Protein AF-A0A848LEM8-F1 (afdb_monomer_lite)

Structure (mmCIF, N/CA/C/O backbone):
data_AF-A0A848LEM8-F1
#
_entry.id   AF-A0A848LEM8-F1
#
loop_
_atom_site.group_PDB
_atom_site.id
_atom_site.type_symbol
_atom_site.label_atom_id
_atom_site.label_alt_id
_atom_site.label_comp_id
_atom_site.label_asym_id
_atom_site.label_entity_id
_atom_site.label_seq_id
_atom_site.pdbx_PDB_ins_code
_atom_site.Cartn_x
_atom_site.Cartn_y
_atom_site.Cartn_z
_atom_site.occupancy
_atom_site.B_iso_or_equiv
_atom_site.auth_seq_id
_atom_site.auth_comp_id
_atom_site.auth_asym_id
_atom_site.auth_atom_id
_atom_site.pdbx_PDB_model_num
ATOM 1 N N . MET A 1 1 ? -17.902 -2.453 6.652 1.00 63.97 1 MET A N 1
ATOM 2 C CA . MET A 1 1 ? -16.429 -2.345 6.770 1.00 63.97 1 MET A CA 1
ATOM 3 C C . MET A 1 1 ? -15.731 -3.692 6.524 1.00 63.97 1 MET A C 1
ATOM 5 O O . MET A 1 1 ? -14.756 -3.674 5.792 1.00 63.97 1 MET A O 1
ATOM 9 N N . LEU A 1 2 ? -16.265 -4.845 6.966 1.00 69.38 2 LEU A N 1
ATOM 10 C CA . LEU A 1 2 ? -15.783 -6.190 6.557 1.00 69.38 2 LEU A CA 1
ATOM 11 C C . LEU A 1 2 ? -15.602 -6.366 5.032 1.00 69.38 2 LEU A C 1
ATOM 13 O O . LEU A 1 2 ? -14.483 -6.575 4.586 1.00 69.38 2 LEU A O 1
ATOM 17 N N . GLY A 1 3 ? -16.643 -6.125 4.224 1.00 78.88 3 GLY A N 1
ATOM 18 C CA . GLY A 1 3 ? -16.525 -6.240 2.758 1.00 78.88 3 GLY A CA 1
ATOM 19 C C . GLY A 1 3 ? -15.534 -5.262 2.103 1.00 78.88 3 GLY A C 1
ATOM 20 O O . GLY A 1 3 ? -15.066 -5.515 1.001 1.00 78.88 3 GL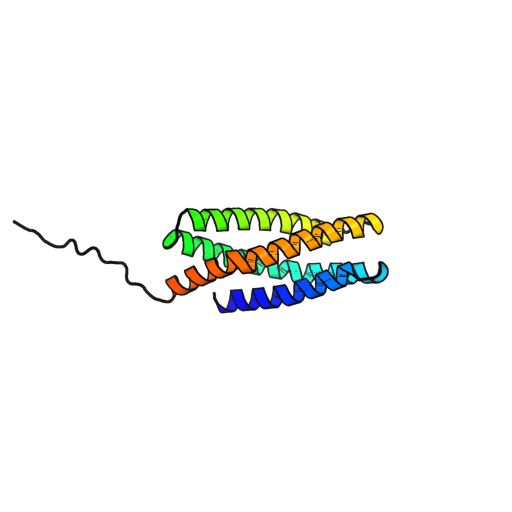Y A O 1
ATOM 21 N N . ARG A 1 4 ? -15.161 -4.164 2.784 1.00 83.50 4 ARG A N 1
ATOM 22 C CA . ARG A 1 4 ? -14.104 -3.253 2.303 1.00 83.50 4 ARG A CA 1
ATOM 23 C C . ARG A 1 4 ? -12.710 -3.835 2.543 1.00 83.50 4 ARG A C 1
ATOM 25 O O . ARG A 1 4 ? -11.838 -3.659 1.708 1.00 83.50 4 ARG A O 1
ATOM 32 N N . VAL A 1 5 ? -12.505 -4.521 3.670 1.00 88.75 5 VAL A N 1
ATOM 33 C CA . VAL A 1 5 ? -11.237 -5.204 3.973 1.00 88.75 5 VAL A CA 1
ATOM 34 C C . VAL A 1 5 ? -11.004 -6.354 2.996 1.00 88.75 5 VAL A C 1
ATOM 36 O O . VAL A 1 5 ? -9.892 -6.506 2.503 1.00 88.75 5 VAL A O 1
ATOM 39 N N . ASP A 1 6 ? -12.042 -7.128 2.677 1.00 88.88 6 ASP A N 1
ATOM 40 C CA . ASP A 1 6 ? -11.919 -8.240 1.728 1.00 88.88 6 ASP A CA 1
ATOM 41 C C . ASP A 1 6 ? -11.610 -7.741 0.308 1.00 88.88 6 ASP A C 1
ATOM 43 O O . ASP A 1 6 ? -10.675 -8.237 -0.319 1.00 88.88 6 ASP A O 1
ATOM 47 N N . ALA A 1 7 ? -12.276 -6.672 -0.147 1.00 90.50 7 ALA A N 1
ATOM 48 C CA . ALA A 1 7 ? -11.951 -6.024 -1.420 1.00 90.50 7 ALA A CA 1
ATOM 49 C C . ALA A 1 7 ? -10.492 -5.526 -1.476 1.00 90.50 7 ALA A C 1
ATOM 51 O O . ALA A 1 7 ? -9.799 -5.748 -2.468 1.00 90.50 7 ALA A O 1
ATOM 52 N N . LEU A 1 8 ? -9.985 -4.915 -0.397 1.00 92.88 8 LEU A N 1
ATOM 53 C CA . LEU A 1 8 ? -8.587 -4.471 -0.327 1.00 92.88 8 LEU A CA 1
ATOM 54 C C . LEU A 1 8 ? -7.597 -5.646 -0.368 1.00 92.88 8 LEU A C 1
ATOM 56 O O . LEU A 1 8 ? -6.554 -5.533 -1.008 1.00 92.88 8 LEU A O 1
ATOM 60 N N . LYS A 1 9 ? -7.912 -6.784 0.263 1.00 92.75 9 LYS A N 1
ATOM 61 C CA . LYS A 1 9 ? -7.079 -7.999 0.183 1.00 92.75 9 LYS A CA 1
ATOM 62 C C . LYS A 1 9 ? -7.024 -8.568 -1.233 1.00 92.75 9 LYS A C 1
ATOM 64 O O . LYS A 1 9 ? -5.957 -8.973 -1.691 1.00 92.75 9 LYS A O 1
ATOM 69 N N . GLU A 1 10 ? -8.145 -8.581 -1.948 1.00 93.56 10 GLU A N 1
ATOM 70 C CA . GLU A 1 10 ? -8.156 -8.977 -3.360 1.00 93.56 10 GLU A CA 1
ATOM 71 C C . GLU A 1 10 ? -7.303 -8.030 -4.213 1.00 93.56 10 GLU A C 1
ATOM 73 O O . GLU A 1 10 ? -6.524 -8.472 -5.063 1.00 93.56 10 GLU A O 1
ATOM 78 N N . GLU A 1 11 ? -7.395 -6.722 -3.954 1.00 93.94 11 GLU A N 1
ATOM 79 C CA . GLU A 1 11 ? -6.540 -5.719 -4.590 1.00 93.94 11 GLU A CA 1
ATOM 80 C C . GLU A 1 11 ? -5.059 -5.942 -4.275 1.00 93.94 11 GLU A C 1
ATOM 82 O O . GLU A 1 11 ? -4.233 -5.817 -5.177 1.00 93.94 11 GLU A O 1
ATOM 87 N N . HIS A 1 12 ? -4.699 -6.357 -3.057 1.00 95.69 12 HIS A N 1
ATOM 88 C CA . HIS A 1 12 ? -3.315 -6.715 -2.738 1.00 95.69 12 HIS A CA 1
ATOM 89 C C . HIS A 1 12 ? -2.807 -7.877 -3.586 1.00 95.69 12 HIS A C 1
ATOM 91 O O . HIS A 1 12 ? -1.657 -7.852 -4.020 1.00 95.69 12 HIS A O 1
ATOM 97 N N . GLY A 1 13 ? -3.642 -8.887 -3.846 1.00 93.38 13 GLY A N 1
ATOM 98 C CA . GLY A 1 13 ? -3.299 -9.983 -4.754 1.00 93.38 13 GLY A CA 1
ATOM 99 C C . GLY A 1 13 ? -2.962 -9.472 -6.158 1.00 93.38 13 GLY A C 1
ATOM 100 O O . GLY A 1 13 ? -1.911 -9.810 -6.707 1.00 93.38 13 GLY A O 1
ATOM 101 N N . ARG A 1 14 ? -3.806 -8.583 -6.699 1.00 94.31 14 ARG A N 1
ATOM 102 C CA . ARG A 1 14 ? -3.586 -7.941 -8.008 1.00 94.31 14 ARG A CA 1
ATOM 103 C C . ARG A 1 14 ? -2.312 -7.093 -8.029 1.00 94.31 14 ARG A C 1
ATOM 105 O O . ARG A 1 14 ? -1.502 -7.230 -8.944 1.00 94.31 14 ARG A O 1
ATOM 112 N N . LEU A 1 15 ? -2.089 -6.283 -6.994 1.00 95.50 15 LEU A N 1
ATOM 113 C CA . LEU A 1 15 ? -0.893 -5.449 -6.866 1.00 95.50 15 LEU A CA 1
ATOM 114 C C . LEU A 1 15 ? 0.380 -6.290 -6.749 1.00 95.50 15 LEU A C 1
ATOM 116 O O . LEU A 1 15 ? 1.366 -5.984 -7.410 1.00 95.50 15 LEU A O 1
ATOM 120 N N . ARG A 1 16 ? 0.378 -7.376 -5.967 1.00 95.25 16 ARG A N 1
ATOM 121 C CA . ARG A 1 16 ? 1.535 -8.281 -5.859 1.00 95.25 16 ARG A CA 1
ATOM 122 C C . ARG A 1 16 ? 1.876 -8.930 -7.200 1.00 95.25 16 ARG A C 1
ATOM 124 O O . ARG A 1 16 ? 3.058 -9.019 -7.529 1.00 95.25 16 ARG A O 1
ATOM 131 N N . ALA A 1 17 ? 0.867 -9.345 -7.968 1.00 94.81 17 ALA A N 1
ATOM 132 C CA . ALA A 1 17 ? 1.072 -9.887 -9.308 1.00 94.81 17 ALA A CA 1
ATOM 133 C C . ALA A 1 17 ? 1.704 -8.842 -10.242 1.00 94.81 17 ALA A C 1
ATOM 135 O O . ALA A 1 17 ? 2.692 -9.139 -10.911 1.00 94.81 17 ALA A O 1
ATOM 136 N N . LEU A 1 18 ? 1.195 -7.607 -10.229 1.00 94.56 18 LEU A N 1
ATOM 137 C CA . LEU A 1 18 ? 1.726 -6.513 -11.041 1.00 94.56 18 LEU A CA 1
ATOM 138 C C . LEU A 1 18 ? 3.152 -6.113 -10.632 1.00 94.56 18 LEU A C 1
ATOM 140 O O . LEU A 1 18 ? 4.004 -5.914 -11.490 1.00 94.56 18 LEU A O 1
ATOM 144 N N . LEU A 1 19 ? 3.451 -6.075 -9.330 1.00 94.69 19 LEU A N 1
ATOM 145 C CA . LEU A 1 19 ? 4.810 -5.844 -8.828 1.00 94.69 19 LEU A CA 1
ATOM 146 C C . LEU A 1 19 ? 5.777 -6.940 -9.295 1.00 94.69 19 LEU A C 1
ATOM 148 O O . LEU A 1 19 ? 6.890 -6.626 -9.708 1.00 94.69 19 LEU A O 1
ATOM 152 N N . GLY A 1 20 ? 5.345 -8.205 -9.280 1.00 93.56 20 GLY A N 1
ATOM 153 C CA . GLY A 1 20 ? 6.128 -9.316 -9.827 1.00 93.56 20 GLY A CA 1
ATOM 154 C C . GLY A 1 20 ? 6.401 -9.162 -11.326 1.00 93.56 20 GLY A C 1
ATOM 155 O O . GLY A 1 20 ? 7.530 -9.370 -11.765 1.00 93.56 20 GLY A O 1
ATOM 156 N N . GLN A 1 21 ? 5.404 -8.720 -12.101 1.00 94.38 21 GLN A N 1
ATOM 157 C CA . GLN A 1 21 ? 5.582 -8.422 -13.526 1.00 94.38 21 GLN A CA 1
ATOM 158 C C . GLN A 1 21 ? 6.616 -7.311 -13.732 1.00 94.38 21 GLN A C 1
ATOM 160 O O . GLN A 1 21 ? 7.562 -7.518 -14.489 1.00 94.38 21 GLN A O 1
ATOM 165 N N . CYS A 1 22 ? 6.513 -6.194 -13.000 1.00 92.94 22 CYS A N 1
ATOM 166 C CA . CYS A 1 22 ? 7.481 -5.093 -13.058 1.00 92.94 22 CYS A CA 1
ATOM 167 C C . CYS A 1 22 ? 8.924 -5.550 -12.778 1.00 92.94 22 CYS A C 1
ATOM 169 O O . CYS A 1 22 ? 9.851 -5.079 -13.432 1.00 92.94 22 CYS A O 1
ATOM 171 N N . GLU A 1 23 ? 9.139 -6.459 -11.822 1.00 92.50 23 GLU A N 1
ATOM 172 C CA . GLU A 1 23 ? 10.481 -6.975 -11.503 1.00 92.50 23 GLU A CA 1
ATOM 173 C C . GLU A 1 23 ? 11.069 -7.844 -12.622 1.00 92.50 23 GLU A C 1
ATOM 175 O O . GLU A 1 23 ? 12.271 -7.779 -12.886 1.00 92.50 23 GLU A O 1
ATOM 180 N N . SER A 1 24 ? 10.230 -8.656 -13.270 1.00 91.19 24 SER A N 1
ATOM 181 C CA . SER A 1 24 ? 10.650 -9.580 -14.332 1.00 91.19 24 SER A CA 1
ATOM 182 C C . SER A 1 24 ? 10.709 -8.953 -15.728 1.00 91.19 24 SER A C 1
ATOM 184 O O . SER A 1 24 ? 11.348 -9.511 -16.620 1.00 91.19 24 SER A O 1
ATOM 186 N N . ALA A 1 25 ? 10.057 -7.805 -15.930 1.00 90.06 25 ALA A N 1
ATOM 187 C CA . ALA A 1 25 ? 9.860 -7.227 -17.250 1.00 90.06 25 ALA A CA 1
ATOM 188 C C . ALA A 1 25 ? 11.166 -6.718 -17.892 1.00 90.06 25 ALA A C 1
ATOM 190 O O . ALA A 1 25 ? 12.014 -6.102 -17.224 1.00 90.06 25 ALA A O 1
ATOM 191 N N . PRO A 1 26 ? 11.340 -6.902 -19.214 1.00 87.00 26 PRO A N 1
ATOM 192 C CA . PRO A 1 26 ? 12.396 -6.230 -19.960 1.00 87.00 26 PRO A CA 1
ATOM 193 C C . PRO A 1 26 ? 12.187 -4.706 -19.946 1.00 87.00 26 PRO A C 1
ATOM 195 O O . PRO A 1 26 ? 11.082 -4.208 -19.740 1.00 87.00 26 PRO A O 1
ATOM 198 N N . ALA A 1 27 ? 13.258 -3.938 -20.169 1.00 82.12 27 ALA A N 1
ATOM 199 C CA . ALA A 1 27 ? 13.239 -2.477 -20.018 1.00 82.12 27 ALA A CA 1
ATOM 200 C C . ALA A 1 27 ? 12.149 -1.774 -20.856 1.00 82.12 27 ALA A C 1
ATOM 202 O O . ALA A 1 27 ? 11.547 -0.811 -20.387 1.00 82.12 27 ALA A O 1
ATOM 203 N N . LEU A 1 28 ? 11.867 -2.282 -22.061 1.00 82.00 28 LEU A N 1
ATOM 204 C CA . LEU A 1 28 ? 10.851 -1.733 -22.967 1.00 82.00 28 LEU A CA 1
ATOM 205 C C . LEU A 1 28 ? 9.413 -1.933 -22.457 1.00 82.00 28 LEU A C 1
ATOM 207 O O . LEU A 1 28 ? 8.544 -1.115 -22.738 1.00 82.00 28 LEU A O 1
ATOM 211 N N . GLU A 1 29 ? 9.168 -2.987 -21.679 1.00 87.44 29 GLU A N 1
ATOM 212 C CA . GLU A 1 29 ? 7.848 -3.315 -21.121 1.00 87.44 29 GLU A CA 1
ATOM 213 C C . GLU A 1 29 ? 7.642 -2.717 -19.724 1.00 87.44 29 GLU A C 1
ATOM 215 O O . GLU A 1 29 ? 6.523 -2.661 -19.218 1.00 87.44 29 GLU A O 1
ATOM 220 N N . LEU A 1 30 ? 8.707 -2.220 -19.092 1.00 88.94 30 LEU A N 1
ATOM 221 C CA . LEU A 1 30 ? 8.633 -1.702 -17.732 1.00 88.94 30 LEU A CA 1
ATOM 222 C C . LEU A 1 30 ? 7.809 -0.410 -17.643 1.00 88.94 30 LEU A C 1
ATOM 224 O O . LEU A 1 30 ? 7.013 -0.251 -16.724 1.00 88.94 30 LEU A O 1
ATOM 228 N N . SER A 1 31 ? 7.960 0.508 -18.599 1.00 88.06 31 SER A N 1
ATOM 229 C CA . SER A 1 31 ? 7.232 1.786 -18.590 1.00 88.06 31 SER A CA 1
ATOM 230 C C . SER A 1 31 ? 5.698 1.627 -18.563 1.00 88.06 31 SER A C 1
ATOM 232 O O . SER A 1 31 ? 5.074 2.196 -17.660 1.00 88.06 31 SER A O 1
ATOM 234 N N . PRO A 1 32 ? 5.061 0.832 -19.451 1.00 91.00 32 PRO A N 1
ATOM 235 C CA . PRO A 1 32 ? 3.613 0.624 -19.386 1.00 91.00 32 PRO A CA 1
ATOM 236 C C . PRO A 1 32 ? 3.167 -0.097 -18.103 1.00 91.00 32 PRO A C 1
ATOM 238 O O . PRO A 1 32 ? 2.109 0.233 -17.566 1.00 91.00 32 PRO A O 1
ATOM 241 N N . LEU A 1 33 ? 3.976 -1.011 -17.557 1.00 93.56 33 LEU A N 1
ATOM 242 C CA . LEU A 1 33 ? 3.676 -1.676 -16.283 1.00 93.56 33 LEU A CA 1
ATOM 243 C C . LEU A 1 33 ? 3.726 -0.710 -15.090 1.00 93.56 33 LEU A C 1
ATOM 245 O O . LEU A 1 33 ? 2.867 -0.771 -14.211 1.00 93.56 33 LEU A O 1
ATOM 249 N N . LEU A 1 34 ? 4.682 0.225 -15.067 1.00 92.94 34 LEU A N 1
ATOM 250 C CA . LEU A 1 34 ? 4.747 1.275 -14.044 1.00 92.94 34 LEU A CA 1
ATOM 251 C C . LEU A 1 34 ? 3.549 2.225 -14.129 1.00 92.94 34 LEU A C 1
ATOM 253 O O . 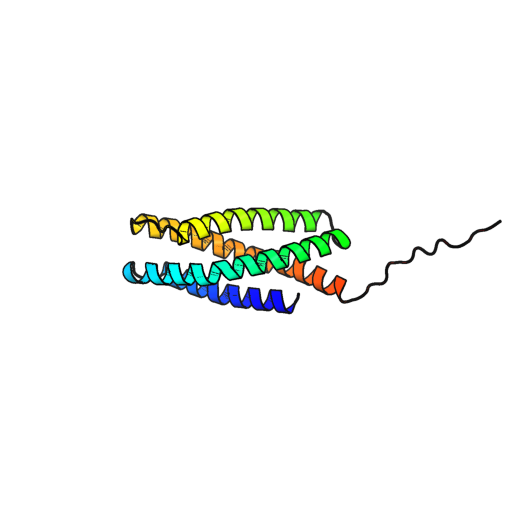LEU A 1 34 ? 2.996 2.605 -13.096 1.00 92.94 34 LEU A O 1
ATOM 257 N N . ALA A 1 35 ? 3.105 2.563 -15.343 1.00 92.25 35 ALA A N 1
ATOM 258 C CA . ALA A 1 35 ? 1.885 3.339 -15.538 1.00 92.25 35 ALA A CA 1
ATOM 259 C C . ALA A 1 35 ? 0.658 2.579 -15.009 1.00 92.25 35 ALA A C 1
ATOM 261 O O . ALA A 1 35 ? -0.120 3.133 -14.235 1.00 92.25 35 ALA A O 1
ATOM 262 N N . GLN A 1 36 ? 0.522 1.291 -15.336 1.00 94.44 36 GLN A N 1
ATOM 263 C CA . GLN A 1 36 ? -0.558 0.450 -14.815 1.00 94.44 36 GLN A CA 1
ATOM 264 C C . GLN A 1 36 ? -0.523 0.351 -13.283 1.00 94.44 36 GLN A C 1
ATOM 266 O O . GLN A 1 36 ? -1.567 0.431 -12.632 1.00 94.44 36 GLN A O 1
ATOM 271 N N . LEU A 1 37 ? 0.671 0.220 -12.695 1.00 94.62 37 LEU A N 1
ATOM 272 C CA . LEU A 1 37 ? 0.849 0.179 -11.246 1.00 94.62 37 LEU A CA 1
ATOM 273 C C . LEU A 1 37 ? 0.388 1.484 -10.605 1.00 94.62 37 LEU A C 1
ATOM 275 O O . LEU A 1 37 ? -0.306 1.449 -9.594 1.00 94.62 37 LEU A O 1
ATOM 279 N N . ARG A 1 38 ? 0.709 2.627 -11.213 1.00 94.38 38 ARG A N 1
ATOM 280 C CA . ARG A 1 38 ? 0.249 3.941 -10.755 1.00 94.38 38 ARG A CA 1
ATOM 281 C C . ARG A 1 38 ? -1.274 4.058 -10.772 1.00 94.38 38 ARG A C 1
ATOM 283 O O . ARG A 1 38 ? -1.853 4.491 -9.774 1.00 94.38 38 ARG A O 1
ATOM 290 N N . GLU A 1 39 ? -1.910 3.661 -11.874 1.00 94.06 39 GLU A N 1
ATOM 291 C CA . GLU A 1 39 ? -3.369 3.735 -12.030 1.00 94.06 39 GLU A CA 1
ATOM 292 C C . GLU A 1 39 ? -4.111 2.826 -11.041 1.00 94.06 39 GLU A C 1
ATOM 294 O O . GLU A 1 39 ? -5.192 3.181 -10.580 1.00 94.06 39 GLU A O 1
ATOM 299 N N . GLN A 1 40 ? -3.530 1.686 -10.652 1.00 93.62 40 GLN A N 1
ATOM 300 C CA . GLN A 1 40 ? -4.120 0.814 -9.628 1.00 93.62 40 GLN A CA 1
ATOM 301 C C . GLN A 1 40 ? -3.810 1.276 -8.200 1.00 93.62 40 GLN A C 1
ATOM 303 O O . GLN A 1 40 ? -4.671 1.219 -7.322 1.00 93.62 40 GLN A O 1
ATOM 308 N N . LEU A 1 41 ? -2.587 1.743 -7.943 1.00 93.06 41 LEU A N 1
ATOM 309 C CA . LEU A 1 41 ? -2.136 2.073 -6.595 1.00 93.06 41 LEU A CA 1
ATOM 310 C C . LEU A 1 41 ? -2.795 3.350 -6.061 1.00 93.06 41 LEU A C 1
ATOM 312 O O . LEU A 1 41 ? -3.138 3.415 -4.883 1.00 93.06 41 LEU A O 1
ATOM 316 N N . ARG A 1 42 ? -3.014 4.359 -6.910 1.00 92.69 42 ARG A N 1
ATOM 317 C CA . ARG A 1 42 ? -3.625 5.633 -6.503 1.00 92.69 42 ARG A CA 1
ATOM 318 C C . ARG A 1 42 ? -5.031 5.473 -5.890 1.00 92.69 42 ARG A C 1
ATOM 320 O O . ARG A 1 42 ? -5.205 5.908 -4.748 1.00 92.69 42 ARG A O 1
ATOM 327 N N . PRO A 1 43 ? -6.023 4.856 -6.562 1.00 92.12 43 PRO A N 1
ATOM 328 C CA . PRO A 1 43 ? -7.347 4.648 -5.971 1.00 92.12 43 PRO A CA 1
ATOM 329 C C . PRO A 1 43 ? -7.298 3.703 -4.764 1.00 92.12 43 PRO A C 1
ATOM 331 O O . PRO A 1 43 ? -8.009 3.920 -3.783 1.00 92.12 43 PRO A O 1
ATOM 334 N N . HIS A 1 44 ? -6.407 2.710 -4.779 1.00 93.62 44 HIS A N 1
ATOM 335 C CA . HIS A 1 44 ? -6.209 1.794 -3.658 1.00 93.62 44 HIS A CA 1
ATOM 336 C C . HIS A 1 44 ? -5.744 2.516 -2.379 1.00 93.62 44 HIS A C 1
ATOM 338 O O . HIS A 1 44 ? -6.292 2.306 -1.294 1.00 93.62 44 HIS A O 1
ATOM 344 N N . LEU A 1 45 ? -4.773 3.429 -2.494 1.00 92.44 45 LEU A N 1
ATOM 345 C CA . LEU A 1 45 ? -4.300 4.254 -1.377 1.00 92.44 45 LEU A CA 1
ATOM 346 C C . LEU A 1 45 ? -5.407 5.165 -0.821 1.00 92.44 45 LEU A C 1
ATOM 348 O O . LEU A 1 45 ? -5.532 5.312 0.396 1.00 92.44 45 LEU A O 1
ATOM 352 N N . GLN A 1 46 ? -6.245 5.733 -1.691 1.00 89.62 46 GLN A N 1
ATOM 353 C CA . GLN A 1 46 ? -7.391 6.549 -1.276 1.00 89.62 46 GLN A CA 1
ATOM 354 C C . GLN A 1 46 ? -8.437 5.717 -0.517 1.00 89.62 46 GLN A C 1
ATOM 356 O O . GLN A 1 46 ? -8.914 6.130 0.546 1.00 89.62 46 GLN A O 1
ATOM 361 N N . ALA A 1 47 ? -8.752 4.516 -1.011 1.00 90.12 47 ALA A N 1
ATOM 362 C CA . ALA A 1 47 ? -9.672 3.594 -0.350 1.00 90.12 47 ALA A CA 1
ATOM 363 C C . ALA A 1 47 ? -9.175 3.199 1.054 1.00 90.12 47 ALA A C 1
ATOM 365 O O . ALA A 1 47 ? -9.946 3.220 2.021 1.00 90.12 47 ALA A O 1
ATOM 366 N N . LYS A 1 48 ? -7.870 2.930 1.194 1.00 90.94 48 LYS A N 1
ATOM 367 C CA . LYS A 1 48 ? -7.213 2.670 2.485 1.00 90.94 48 LYS A CA 1
ATOM 368 C C . LYS A 1 48 ? -7.331 3.832 3.456 1.00 90.94 48 LYS A C 1
ATOM 370 O O . LYS A 1 48 ? -7.673 3.632 4.619 1.00 90.94 48 LYS A O 1
ATOM 375 N N . GLN A 1 49 ? -7.079 5.051 2.988 1.00 88.94 49 GLN A N 1
ATOM 376 C CA . GLN A 1 49 ? -7.147 6.231 3.842 1.00 88.94 49 GLN A CA 1
ATOM 377 C C . GLN A 1 49 ? -8.545 6.397 4.453 1.00 88.94 49 GLN A C 1
ATOM 379 O O . GLN A 1 49 ? -8.658 6.627 5.658 1.00 88.94 49 GLN A O 1
ATOM 384 N N . SER A 1 50 ? -9.600 6.182 3.659 1.00 87.19 50 SER A N 1
ATOM 385 C CA . SER A 1 50 ? -10.984 6.193 4.148 1.00 87.19 50 SER A CA 1
ATOM 386 C C . SER A 1 50 ? -11.247 5.108 5.200 1.00 87.19 50 SER A C 1
ATOM 388 O O . SER A 1 50 ? -11.876 5.386 6.225 1.00 87.19 50 SER A O 1
ATOM 390 N N . LEU A 1 51 ? -10.743 3.885 4.986 1.00 89.75 51 LEU A N 1
ATOM 391 C CA . LEU A 1 51 ? -10.860 2.788 5.953 1.00 89.75 51 LEU A CA 1
ATOM 392 C C . LEU A 1 51 ? -10.180 3.135 7.286 1.00 89.75 51 LEU A C 1
ATOM 394 O O . LEU A 1 51 ? -10.750 2.880 8.347 1.00 89.75 51 LEU A O 1
ATOM 398 N N . TYR A 1 52 ? -8.982 3.721 7.246 1.00 91.31 52 TYR A N 1
ATOM 399 C CA . TYR A 1 52 ? -8.209 4.005 8.456 1.00 91.31 52 TYR A CA 1
ATOM 400 C C . TYR A 1 52 ? -8.745 5.163 9.273 1.00 91.31 52 TYR A C 1
ATOM 402 O O . TYR A 1 52 ? -8.632 5.114 10.493 1.00 91.31 52 TYR A O 1
ATOM 410 N N . VAL A 1 53 ? -9.358 6.163 8.639 1.00 89.06 53 VAL A N 1
ATOM 411 C CA . VAL A 1 53 ? -10.087 7.208 9.371 1.00 89.06 53 VAL A CA 1
ATOM 412 C C . VAL A 1 53 ? -11.201 6.574 10.210 1.00 89.06 53 VAL A C 1
ATOM 414 O O . VAL A 1 53 ? -11.215 6.739 11.425 1.00 89.06 53 VAL A O 1
ATOM 417 N N . GLN A 1 54 ? -12.038 5.735 9.594 1.00 87.06 54 GLN A N 1
ATOM 418 C CA . GLN A 1 54 ? -13.125 5.045 10.302 1.00 87.06 54 GLN A CA 1
ATOM 419 C C . GLN A 1 54 ? -12.605 4.085 11.387 1.00 87.06 54 GLN A C 1
ATOM 421 O O . GLN A 1 54 ? -13.198 3.962 12.456 1.00 87.06 54 GLN A O 1
ATOM 426 N N . ALA A 1 55 ? -11.493 3.387 11.132 1.00 88.88 55 ALA A N 1
ATOM 427 C CA . ALA A 1 55 ? -10.900 2.486 12.118 1.00 88.88 55 ALA A CA 1
ATOM 428 C C . ALA A 1 55 ? -10.339 3.242 13.333 1.00 88.88 55 ALA A C 1
ATOM 430 O O . ALA A 1 55 ? -10.473 2.759 14.454 1.00 88.88 55 ALA A O 1
ATOM 431 N N . VAL A 1 56 ? -9.748 4.425 13.132 1.00 91.19 56 VAL A N 1
ATOM 432 C CA . VAL A 1 56 ? -9.278 5.282 14.231 1.00 91.19 56 VAL A CA 1
ATOM 433 C C . VAL A 1 56 ? -10.439 5.720 15.113 1.00 91.19 56 VAL A C 1
ATOM 435 O O . VAL A 1 56 ? -10.345 5.554 16.324 1.00 91.19 56 VAL A O 1
ATOM 438 N N . GLU A 1 57 ? -11.532 6.208 14.528 1.00 89.56 57 GLU A N 1
ATOM 439 C CA . GLU A 1 57 ? -12.723 6.628 15.282 1.00 89.56 57 GLU A CA 1
ATOM 440 C C . GLU A 1 57 ? -13.289 5.473 16.128 1.00 89.56 57 GLU A C 1
ATOM 442 O O . GLU A 1 57 ? -13.586 5.628 17.318 1.00 89.56 57 GLU A O 1
ATOM 447 N N . ALA A 1 58 ? -13.364 4.274 15.544 1.00 87.25 58 ALA A N 1
ATOM 448 C CA . ALA A 1 58 ? -13.850 3.089 16.244 1.00 87.25 58 ALA A CA 1
ATOM 449 C C . ALA A 1 58 ? -12.922 2.667 17.401 1.00 87.25 58 ALA A C 1
ATOM 451 O O . ALA A 1 58 ? -13.398 2.360 18.498 1.00 87.25 58 ALA A O 1
ATOM 452 N N . ILE A 1 59 ? -11.600 2.698 17.191 1.00 89.94 59 ILE A N 1
ATOM 453 C CA . ILE A 1 59 ? -10.602 2.365 18.221 1.00 89.94 59 ILE A CA 1
ATOM 454 C C . ILE A 1 59 ? -10.573 3.423 19.328 1.00 89.94 59 ILE A C 1
ATOM 456 O O . ILE A 1 59 ? -10.471 3.064 20.494 1.00 89.94 59 ILE A O 1
ATOM 460 N N . GLN A 1 60 ? -10.707 4.709 19.002 1.00 89.69 60 GLN A N 1
ATOM 461 C CA . GLN A 1 60 ? -10.794 5.777 20.005 1.00 89.69 60 GLN A CA 1
ATOM 462 C C . GLN A 1 60 ? -11.988 5.587 20.946 1.00 89.69 60 GLN A C 1
ATOM 464 O O . GLN A 1 60 ? -11.902 5.927 22.122 1.00 89.69 60 GLN A O 1
ATOM 469 N N . THR A 1 61 ? -13.084 5.028 20.434 1.00 87.25 61 THR A N 1
ATOM 470 C CA . THR A 1 61 ? -14.318 4.832 21.203 1.00 87.25 61 THR A CA 1
ATOM 471 C C . THR A 1 61 ? -14.298 3.553 22.044 1.00 87.25 61 THR A C 1
ATOM 473 O O . THR A 1 61 ? -14.918 3.503 23.102 1.00 87.25 61 THR A O 1
ATOM 476 N N . SER A 1 62 ? -13.633 2.495 21.569 1.00 84.75 62 SER A N 1
ATOM 477 C CA . SER A 1 62 ? -13.824 1.140 22.115 1.00 84.75 62 SER A CA 1
ATOM 478 C C . SER A 1 62 ? -12.556 0.294 22.254 1.00 84.75 62 SER A C 1
ATOM 480 O O . SER A 1 62 ? -12.638 -0.849 22.700 1.00 84.75 62 SER A O 1
ATOM 482 N N . GLY A 1 63 ? -11.396 0.825 21.868 1.00 86.94 63 GLY A N 1
ATOM 483 C CA . GLY A 1 63 ? -10.120 0.116 21.878 1.00 86.94 63 GLY A CA 1
ATOM 484 C C . GLY A 1 63 ? -9.134 0.618 22.925 1.00 86.94 63 GLY A C 1
ATOM 485 O O . GLY A 1 63 ? -9.452 1.438 23.785 1.00 86.94 63 GLY A O 1
ATOM 486 N N . THR A 1 64 ? -7.910 0.096 22.860 1.00 90.44 64 THR A N 1
ATOM 487 C CA . THR A 1 64 ? -6.833 0.442 23.798 1.00 90.44 64 THR A CA 1
ATOM 488 C C . THR A 1 64 ? -5.892 1.525 23.244 1.00 90.44 64 THR A C 1
ATOM 490 O O . THR A 1 64 ? -5.711 1.630 22.025 1.00 90.44 64 THR A O 1
ATOM 493 N N . PRO A 1 65 ? -5.196 2.291 24.114 1.00 90.12 65 PRO A N 1
ATOM 494 C CA . PRO A 1 65 ? -4.176 3.255 23.683 1.00 90.12 65 PRO A CA 1
ATOM 495 C C . PRO A 1 65 ? -3.054 2.630 22.841 1.00 90.12 65 PRO A C 1
ATOM 497 O O . PRO A 1 65 ? -2.510 3.271 21.938 1.00 90.12 65 PRO A O 1
ATOM 500 N N . THR A 1 66 ? -2.720 1.365 23.108 1.00 92.44 66 THR A N 1
ATOM 501 C CA . THR A 1 66 ? -1.723 0.601 22.351 1.00 92.44 66 THR A CA 1
ATOM 502 C C . THR A 1 66 ? -2.181 0.341 20.919 1.00 92.44 66 THR A C 1
ATOM 504 O O . THR A 1 66 ? -1.415 0.566 19.987 1.00 92.44 66 THR A O 1
ATOM 507 N N . GLU A 1 67 ? -3.428 -0.086 20.711 1.00 91.94 67 GLU A N 1
ATOM 508 C CA . GLU A 1 67 ? -3.970 -0.328 19.365 1.00 91.94 67 GLU A CA 1
ATOM 509 C C . GLU A 1 67 ? -4.117 0.969 18.569 1.00 91.94 67 GLU A C 1
ATOM 511 O O . GLU A 1 67 ? -3.825 0.993 17.371 1.00 91.94 67 GLU A O 1
ATOM 516 N N . LEU A 1 68 ? -4.498 2.061 19.239 1.00 91.62 68 LEU A N 1
ATOM 517 C CA . LEU A 1 68 ? -4.541 3.383 18.621 1.00 91.62 68 LEU A CA 1
ATOM 518 C C . LEU A 1 68 ? -3.142 3.839 18.184 1.00 91.62 68 LEU A C 1
ATOM 520 O O . LEU A 1 68 ? -2.973 4.326 17.066 1.00 91.62 68 LEU A O 1
ATOM 524 N N . SER A 1 69 ? -2.134 3.630 19.037 1.00 93.25 69 SER A N 1
ATOM 525 C CA . SER A 1 69 ? -0.734 3.943 18.727 1.00 93.25 69 SER A CA 1
ATOM 526 C C . SER A 1 69 ? -0.206 3.100 17.566 1.00 93.25 69 SER A C 1
ATOM 528 O O . SER A 1 69 ? 0.413 3.641 16.653 1.00 93.25 69 SER A O 1
ATOM 530 N N . LEU A 1 70 ? -0.496 1.794 17.551 1.00 93.31 70 LEU A N 1
ATOM 531 C CA . LEU A 1 70 ? -0.116 0.891 16.461 1.00 93.31 70 LEU A CA 1
ATOM 532 C C . LEU A 1 70 ? -0.706 1.340 15.120 1.00 93.31 70 LEU A C 1
ATOM 534 O O . LEU A 1 70 ? 0.026 1.453 14.134 1.00 93.31 70 LEU A O 1
ATOM 538 N N . LEU A 1 71 ? -2.009 1.646 15.081 1.00 92.88 71 LEU A N 1
ATOM 539 C CA . LEU A 1 71 ? -2.645 2.150 13.865 1.00 92.88 71 LEU A CA 1
ATOM 540 C C . LEU A 1 71 ? -2.078 3.519 13.460 1.00 92.88 71 LEU A C 1
ATOM 542 O O . LEU A 1 71 ? -1.869 3.766 12.274 1.00 92.88 71 LEU A O 1
ATOM 546 N N . GLY A 1 72 ? -1.785 4.393 14.424 1.00 92.19 72 GLY A N 1
ATOM 547 C CA . GLY A 1 72 ? -1.144 5.687 14.183 1.00 92.19 72 GLY A CA 1
ATOM 548 C C . GLY A 1 72 ? 0.226 5.554 13.512 1.00 92.19 72 GLY A C 1
ATOM 549 O O . GLY A 1 72 ? 0.451 6.154 12.462 1.00 92.19 72 GLY A O 1
ATOM 550 N N . ILE A 1 73 ? 1.110 4.717 14.065 1.00 92.88 73 ILE A N 1
ATOM 551 C CA . ILE A 1 73 ? 2.444 4.442 13.504 1.00 92.88 73 ILE A CA 1
ATOM 552 C C . ILE A 1 73 ? 2.321 3.888 12.084 1.00 92.88 73 ILE A C 1
ATOM 554 O O . ILE A 1 73 ? 2.993 4.368 11.169 1.00 92.88 73 ILE A O 1
ATOM 558 N N . PHE A 1 74 ? 1.431 2.913 11.878 1.00 94.00 74 PHE A N 1
ATOM 559 C CA . PHE A 1 74 ? 1.222 2.335 10.556 1.00 94.00 74 PHE A CA 1
ATOM 560 C C . PHE A 1 74 ? 0.761 3.382 9.536 1.00 94.00 74 PHE A C 1
ATOM 562 O O . PHE A 1 74 ? 1.308 3.442 8.438 1.00 94.00 74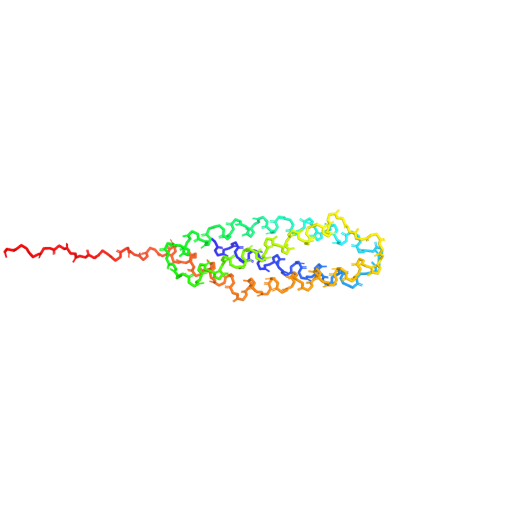 PHE A O 1
ATOM 569 N N . ARG A 1 75 ? -0.203 4.242 9.890 1.00 93.81 75 ARG A N 1
ATOM 570 C CA . ARG A 1 75 ? -0.698 5.306 8.999 1.00 93.81 75 ARG A CA 1
ATOM 571 C C . ARG A 1 75 ? 0.402 6.293 8.612 1.00 93.81 75 ARG A C 1
ATOM 573 O O . ARG A 1 75 ? 0.479 6.671 7.445 1.00 93.81 75 ARG A O 1
ATOM 580 N N . THR A 1 76 ? 1.257 6.680 9.557 1.00 92.62 76 THR A N 1
ATOM 581 C CA . THR A 1 76 ? 2.412 7.545 9.278 1.00 92.62 76 THR A CA 1
ATOM 582 C C . THR A 1 76 ? 3.367 6.875 8.294 1.00 92.62 76 THR A C 1
ATOM 584 O O . THR A 1 76 ? 3.712 7.468 7.272 1.00 92.62 76 THR A O 1
ATOM 587 N N . ASN A 1 77 ? 3.728 5.612 8.542 1.00 91.00 77 ASN A N 1
ATOM 588 C CA . ASN A 1 77 ? 4.609 4.851 7.655 1.00 91.00 77 ASN A CA 1
ATOM 589 C C . ASN A 1 77 ? 4.006 4.686 6.256 1.00 91.00 77 ASN A C 1
ATOM 591 O O . ASN A 1 77 ? 4.694 4.896 5.257 1.00 91.00 77 ASN A O 1
ATOM 595 N N . LEU A 1 78 ? 2.711 4.373 6.173 1.00 92.19 78 LEU A N 1
ATOM 596 C CA . LEU A 1 78 ? 1.995 4.281 4.907 1.00 92.19 78 LEU A CA 1
ATOM 597 C C . LEU A 1 78 ? 2.037 5.609 4.150 1.00 92.19 78 LEU A C 1
ATOM 599 O O . LEU A 1 78 ? 2.291 5.601 2.951 1.00 92.19 78 LEU A O 1
ATOM 603 N N . SER A 1 79 ? 1.829 6.745 4.821 1.00 91.62 79 SER A N 1
ATOM 604 C CA . SER A 1 79 ? 1.884 8.067 4.185 1.00 91.62 79 SER A CA 1
ATOM 605 C C . SER A 1 79 ? 3.265 8.368 3.598 1.00 91.62 79 SER A C 1
ATOM 607 O O . SER A 1 79 ? 3.359 8.837 2.467 1.00 91.62 79 SER A O 1
ATOM 609 N N . VAL A 1 80 ? 4.337 8.080 4.342 1.00 91.75 80 VAL A N 1
ATOM 610 C CA . VAL A 1 80 ? 5.716 8.322 3.886 1.00 91.75 80 VAL A CA 1
ATOM 611 C C . VAL A 1 80 ? 6.051 7.446 2.682 1.00 91.75 80 VAL A C 1
ATOM 613 O O . VAL A 1 80 ? 6.502 7.944 1.651 1.00 91.75 80 VAL A O 1
ATOM 616 N N . VAL A 1 81 ? 5.795 6.141 2.785 1.00 91.38 81 VAL A N 1
ATOM 617 C CA . VAL A 1 81 ? 6.127 5.202 1.710 1.00 91.38 81 VAL A CA 1
ATOM 618 C C . VAL A 1 81 ? 5.247 5.437 0.489 1.00 91.38 81 VAL A C 1
ATOM 620 O O . VAL A 1 81 ? 5.766 5.474 -0.620 1.00 91.38 81 VAL A O 1
ATOM 623 N N . SER A 1 82 ? 3.940 5.647 0.657 1.00 91.50 82 SER A N 1
ATOM 624 C CA . SER A 1 82 ? 3.055 5.934 -0.478 1.00 91.50 82 SER A CA 1
ATOM 625 C C . SER A 1 82 ? 3.456 7.216 -1.206 1.00 91.50 82 SER A C 1
ATOM 627 O O . SER A 1 82 ? 3.475 7.215 -2.433 1.00 91.50 82 SER A O 1
ATOM 629 N N . GLY A 1 83 ? 3.874 8.264 -0.488 1.00 91.62 83 GLY A N 1
ATOM 630 C CA . GLY A 1 83 ? 4.437 9.470 -1.097 1.00 91.62 83 GLY A CA 1
ATOM 631 C C . GLY A 1 83 ? 5.700 9.185 -1.914 1.00 91.62 83 GLY A C 1
ATOM 632 O O . GLY A 1 83 ? 5.794 9.602 -3.068 1.00 91.62 83 GLY A O 1
ATOM 633 N N . ALA A 1 84 ? 6.644 8.418 -1.359 1.00 91.81 84 ALA A N 1
ATOM 634 C CA . ALA A 1 84 ? 7.876 8.043 -2.056 1.00 91.81 84 ALA A CA 1
ATOM 635 C C . ALA A 1 84 ? 7.613 7.180 -3.305 1.00 91.81 84 ALA A C 1
ATOM 637 O O . ALA A 1 84 ? 8.214 7.402 -4.357 1.00 91.81 84 ALA A O 1
ATOM 638 N N . VAL A 1 85 ? 6.694 6.217 -3.203 1.00 93.00 85 VAL A N 1
ATOM 639 C CA . VAL A 1 85 ? 6.305 5.338 -4.311 1.00 93.00 85 VAL A CA 1
ATOM 640 C C . VAL A 1 85 ? 5.595 6.126 -5.405 1.00 93.00 85 VAL A C 1
ATOM 642 O O . VAL A 1 85 ? 5.959 5.996 -6.568 1.00 93.00 85 VAL A O 1
ATOM 645 N N . MET A 1 86 ? 4.620 6.968 -5.057 1.00 93.44 86 MET A N 1
ATOM 646 C CA . MET A 1 86 ? 3.923 7.789 -6.048 1.00 93.44 86 MET A CA 1
ATOM 647 C C . MET A 1 86 ? 4.879 8.767 -6.733 1.00 93.44 86 MET A C 1
ATOM 649 O O . MET A 1 86 ? 4.839 8.874 -7.952 1.00 93.44 86 MET A O 1
ATOM 653 N N . GLY A 1 87 ? 5.811 9.379 -5.994 1.00 92.69 87 GLY A N 1
ATOM 654 C CA . GLY A 1 87 ? 6.854 10.220 -6.585 1.00 92.69 87 GLY A CA 1
ATOM 655 C C . GLY A 1 87 ? 7.758 9.462 -7.564 1.00 92.69 87 GLY A C 1
ATOM 656 O O . GLY A 1 87 ? 8.093 9.984 -8.624 1.00 92.69 87 GLY A O 1
ATOM 657 N N . PHE A 1 88 ? 8.111 8.210 -7.256 1.00 92.94 88 PHE A N 1
ATOM 658 C CA . PHE A 1 88 ? 8.834 7.339 -8.187 1.00 92.94 88 PHE A CA 1
ATOM 659 C C . PHE A 1 88 ? 8.012 6.997 -9.441 1.00 92.94 88 PHE A C 1
ATOM 661 O O . PHE A 1 88 ? 8.563 6.978 -10.537 1.00 92.94 88 PHE A O 1
ATOM 668 N N . LEU A 1 89 ? 6.711 6.732 -9.297 1.00 91.56 89 LEU A N 1
ATOM 669 C CA . LEU A 1 89 ? 5.832 6.381 -10.419 1.00 91.56 89 LEU A CA 1
ATOM 670 C C . LEU A 1 89 ? 5.468 7.585 -11.300 1.00 91.56 89 LEU A C 1
ATOM 672 O O . LEU A 1 89 ? 5.245 7.415 -12.496 1.00 91.56 89 LEU A O 1
ATOM 676 N N . ASP A 1 90 ? 5.400 8.786 -10.726 1.00 90.94 90 ASP A N 1
ATOM 677 C CA . ASP A 1 90 ? 5.121 10.024 -11.458 1.00 90.94 90 ASP A CA 1
ATOM 678 C C . ASP A 1 90 ? 6.348 10.510 -12.249 1.00 90.94 90 ASP A C 1
ATOM 680 O O . ASP A 1 90 ? 6.195 11.076 -13.331 1.00 90.94 90 ASP A O 1
ATOM 684 N N . ALA A 1 91 ? 7.560 10.243 -11.750 1.00 89.44 91 ALA A N 1
ATOM 685 C CA . ALA A 1 91 ? 8.815 10.559 -12.428 1.00 89.44 91 ALA A CA 1
ATOM 686 C C . ALA A 1 91 ? 9.824 9.393 -12.324 1.00 89.44 91 ALA A C 1
ATOM 688 O O . ALA A 1 91 ? 10.753 9.446 -11.505 1.00 89.44 91 ALA A O 1
ATOM 689 N N . PRO A 1 92 ? 9.664 8.337 -13.149 1.00 84.31 92 PRO A N 1
ATOM 690 C CA . PRO A 1 92 ? 10.605 7.223 -13.192 1.00 84.31 92 PRO A CA 1
ATOM 691 C C . PRO A 1 92 ? 12.014 7.686 -13.578 1.00 84.31 92 PRO A C 1
ATOM 693 O O . PRO A 1 92 ? 12.185 8.635 -14.344 1.00 84.31 92 PRO A O 1
ATOM 696 N N . ASP A 1 93 ? 13.034 7.000 -13.061 1.00 86.25 93 ASP A N 1
ATOM 697 C CA . ASP A 1 93 ? 14.427 7.325 -13.376 1.00 86.25 93 ASP A CA 1
ATOM 698 C C . ASP A 1 93 ? 14.706 7.110 -14.878 1.00 86.25 93 ASP A C 1
ATOM 700 O O . ASP A 1 93 ? 14.380 6.039 -15.401 1.00 86.25 93 ASP A O 1
ATOM 704 N N . PRO A 1 94 ? 15.309 8.081 -15.588 1.00 84.25 94 PRO A N 1
ATOM 705 C CA . PRO A 1 94 ? 15.597 7.939 -17.014 1.00 84.25 94 PRO A CA 1
ATOM 706 C C . PRO A 1 94 ? 16.702 6.911 -17.293 1.00 84.25 94 PRO A C 1
ATOM 708 O O . PRO A 1 94 ? 16.824 6.433 -18.421 1.00 84.25 94 PRO A O 1
ATOM 711 N N . HIS A 1 95 ? 17.518 6.562 -16.291 1.00 87.44 95 HIS A N 1
ATOM 712 C CA . HIS A 1 95 ? 18.575 5.567 -16.436 1.00 87.44 95 HIS A CA 1
ATOM 713 C C . HIS A 1 95 ? 18.060 4.161 -16.082 1.00 87.44 95 HIS A C 1
ATOM 715 O O . HIS A 1 95 ? 17.698 3.933 -14.926 1.00 87.44 95 HIS A O 1
ATOM 721 N N . PRO A 1 96 ? 18.100 3.182 -17.010 1.00 84.31 96 PRO A N 1
ATOM 722 C CA . PRO A 1 96 ? 17.529 1.848 -16.792 1.00 84.31 96 PRO A CA 1
ATOM 723 C C . PRO A 1 96 ? 18.055 1.116 -15.549 1.00 84.31 96 PRO A C 1
ATOM 725 O O . PRO A 1 96 ? 17.278 0.498 -14.824 1.00 84.31 96 PRO A O 1
ATOM 728 N N . GLU A 1 97 ? 19.356 1.220 -15.263 1.00 85.88 97 GLU A N 1
ATOM 729 C CA . GLU A 1 97 ? 19.973 0.571 -14.096 1.00 85.88 97 GLU A CA 1
ATOM 730 C C . GLU A 1 97 ? 19.487 1.176 -12.771 1.00 85.88 97 GLU A C 1
ATOM 732 O O . GLU A 1 97 ? 19.087 0.454 -11.857 1.00 85.88 97 GLU A O 1
ATOM 737 N N . ARG A 1 98 ? 19.428 2.512 -12.685 1.00 88.12 98 ARG A N 1
ATOM 738 C CA . ARG A 1 98 ? 18.913 3.218 -11.499 1.00 88.12 98 ARG A CA 1
ATOM 739 C C . ARG A 1 98 ? 17.415 3.012 -11.333 1.00 88.12 98 ARG A C 1
ATOM 741 O O . ARG A 1 98 ? 16.939 2.847 -10.212 1.00 88.12 98 ARG A O 1
ATOM 748 N N . LEU A 1 99 ? 16.673 2.970 -12.439 1.00 88.62 99 LEU A N 1
ATOM 749 C CA . LEU A 1 99 ? 15.255 2.630 -12.449 1.00 88.62 99 LEU A CA 1
ATOM 750 C C . LEU A 1 99 ? 15.032 1.243 -11.842 1.00 88.62 99 LEU A C 1
ATOM 752 O O . LEU A 1 99 ? 14.185 1.095 -10.967 1.00 88.62 99 LEU A O 1
ATOM 756 N N . ARG A 1 100 ? 15.821 0.245 -12.260 1.00 89.50 100 ARG A N 1
ATOM 757 C CA . ARG A 1 100 ? 15.759 -1.130 -11.744 1.00 89.50 100 ARG A CA 1
ATOM 758 C C . ARG A 1 100 ? 16.108 -1.209 -10.262 1.00 89.50 100 ARG A C 1
ATOM 760 O O . ARG A 1 100 ? 15.409 -1.887 -9.514 1.00 89.50 100 ARG A O 1
ATOM 767 N N . GLU A 1 101 ? 17.165 -0.532 -9.827 1.00 90.25 101 GLU A N 1
ATOM 768 C CA . GLU A 1 101 ? 17.560 -0.497 -8.417 1.00 90.25 101 GLU A CA 1
ATOM 769 C C . GLU A 1 101 ? 16.463 0.131 -7.545 1.00 90.25 101 GLU A C 1
ATOM 771 O O . GLU A 1 101 ? 16.003 -0.477 -6.576 1.00 90.25 101 GLU A O 1
ATOM 776 N N . ARG A 1 102 ? 15.969 1.310 -7.939 1.00 90.88 102 ARG A N 1
ATOM 777 C CA . ARG A 1 102 ? 14.887 2.008 -7.231 1.00 90.88 102 ARG A CA 1
ATOM 778 C C . ARG A 1 102 ? 13.590 1.207 -7.245 1.00 90.88 102 ARG A C 1
ATOM 780 O O . ARG A 1 102 ? 12.902 1.162 -6.226 1.00 90.88 102 ARG A O 1
ATOM 787 N N . LEU A 1 103 ? 13.285 0.531 -8.352 1.00 92.69 103 LEU A N 1
ATOM 788 C CA . LEU A 1 103 ? 12.131 -0.352 -8.463 1.00 92.69 103 LEU A CA 1
ATOM 789 C C . 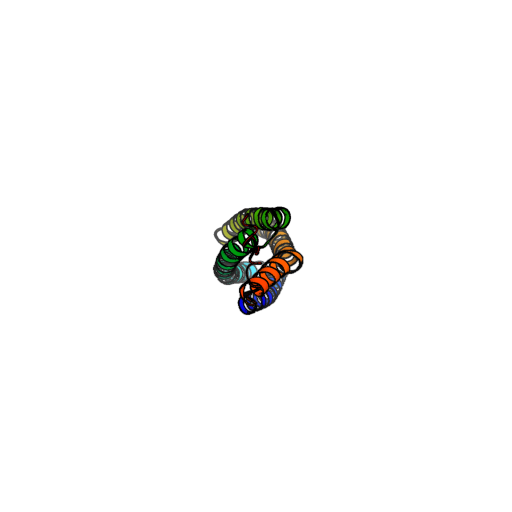LEU A 1 103 ? 12.191 -1.488 -7.441 1.00 92.69 103 LEU A C 1
ATOM 791 O O . LEU A 1 103 ? 11.194 -1.722 -6.767 1.00 92.69 103 LEU A O 1
ATOM 795 N N . ARG A 1 104 ? 13.339 -2.159 -7.268 1.00 92.06 104 ARG A N 1
ATOM 796 C CA . ARG A 1 104 ? 13.477 -3.223 -6.252 1.00 92.06 104 ARG A CA 1
ATOM 797 C C . ARG A 1 104 ? 13.185 -2.697 -4.849 1.00 92.06 104 ARG A C 1
ATOM 799 O O . ARG A 1 104 ? 12.456 -3.339 -4.095 1.00 92.06 104 ARG A O 1
ATOM 806 N N . THR A 1 105 ? 13.695 -1.512 -4.517 1.00 92.38 105 THR A N 1
ATOM 807 C CA . THR A 1 105 ? 13.426 -0.857 -3.228 1.00 92.38 105 THR A CA 1
ATOM 808 C C . THR A 1 105 ? 11.939 -0.543 -3.054 1.00 92.38 105 THR A C 1
ATOM 810 O O . THR A 1 105 ? 11.358 -0.858 -2.015 1.00 92.38 105 THR A O 1
ATOM 813 N N . VAL A 1 106 ? 11.297 0.020 -4.082 1.00 92.62 106 VAL A N 1
ATOM 814 C CA . VAL A 1 106 ? 9.856 0.322 -4.092 1.00 92.62 106 VAL A CA 1
ATOM 815 C C . VAL A 1 106 ? 9.018 -0.947 -3.933 1.00 92.62 106 VAL A C 1
ATOM 817 O O . VAL A 1 106 ? 8.109 -0.982 -3.104 1.00 92.62 106 VAL A O 1
ATOM 820 N N . VAL A 1 107 ? 9.338 -2.006 -4.677 1.00 93.38 107 VAL A N 1
ATOM 821 C CA . VAL A 1 107 ? 8.626 -3.286 -4.613 1.00 93.38 107 VAL A CA 1
ATOM 822 C C . VAL A 1 107 ? 8.772 -3.921 -3.231 1.00 93.38 107 VAL A C 1
ATOM 824 O O . VAL A 1 107 ? 7.775 -4.362 -2.657 1.00 93.38 107 VAL A O 1
ATOM 827 N N . GLY A 1 108 ? 9.982 -3.928 -2.665 1.00 93.75 108 GLY A N 1
ATOM 828 C CA . GLY A 1 108 ? 10.229 -4.435 -1.315 1.00 93.75 108 GLY A CA 1
ATOM 829 C C . GLY A 1 108 ? 9.434 -3.676 -0.250 1.00 93.75 108 GLY A C 1
ATOM 830 O O . GLY A 1 108 ? 8.776 -4.293 0.591 1.00 93.75 108 GLY A O 1
ATOM 831 N N . ALA A 1 109 ? 9.427 -2.342 -0.325 1.00 92.88 109 ALA A N 1
ATOM 832 C CA . ALA A 1 109 ? 8.673 -1.495 0.596 1.00 92.88 109 ALA A CA 1
ATOM 833 C C . ALA A 1 109 ? 7.156 -1.723 0.483 1.00 92.88 109 ALA A C 1
ATOM 835 O O . ALA A 1 109 ? 6.481 -1.878 1.502 1.00 92.88 109 ALA A O 1
ATOM 836 N N . LEU A 1 110 ? 6.621 -1.805 -0.741 1.00 93.19 110 LEU A N 1
ATOM 837 C CA . LEU A 1 110 ? 5.205 -2.092 -0.970 1.00 93.19 110 LEU A CA 1
ATOM 838 C C . LEU A 1 110 ? 4.824 -3.472 -0.437 1.00 93.19 110 LEU A C 1
ATOM 840 O O . LEU A 1 110 ? 3.873 -3.568 0.328 1.00 93.19 110 LEU A O 1
ATOM 844 N N . ARG A 1 111 ? 5.574 -4.532 -0.761 1.00 94.12 111 ARG A N 1
ATOM 845 C CA . ARG A 1 111 ? 5.291 -5.888 -0.254 1.00 94.12 111 ARG A CA 1
ATOM 846 C C . ARG A 1 111 ? 5.261 -5.933 1.274 1.00 94.12 111 ARG A C 1
ATOM 848 O O . ARG A 1 111 ? 4.306 -6.452 1.842 1.00 94.12 111 ARG A O 1
ATOM 855 N N . SER A 1 112 ? 6.255 -5.329 1.925 1.00 93.38 112 SER A N 1
ATOM 856 C CA . SER A 1 112 ? 6.324 -5.255 3.389 1.00 93.38 112 SER A CA 1
ATOM 857 C C . SER A 1 112 ? 5.116 -4.531 3.997 1.00 93.38 112 SER A C 1
ATOM 859 O O . SER A 1 112 ? 4.547 -4.984 4.996 1.00 93.38 112 SER A O 1
ATOM 861 N N . LEU A 1 113 ? 4.666 -3.440 3.365 1.00 93.25 113 LEU A N 1
ATOM 862 C CA . LEU A 1 113 ? 3.450 -2.743 3.777 1.00 93.25 113 LEU A CA 1
ATOM 863 C C . LEU A 1 113 ? 2.209 -3.612 3.627 1.00 93.25 113 LEU A C 1
ATOM 865 O O . LEU A 1 113 ? 1.464 -3.729 4.593 1.00 93.25 113 LEU A O 1
ATOM 869 N N . LEU A 1 114 ? 1.996 -4.226 2.458 1.00 94.31 114 LEU A N 1
ATOM 870 C CA . LEU A 1 114 ? 0.830 -5.081 2.206 1.00 94.31 114 LEU A CA 1
ATOM 871 C C . LEU A 1 114 ? 0.765 -6.237 3.216 1.00 94.31 114 LEU A C 1
ATOM 873 O O . LEU A 1 114 ? -0.300 -6.527 3.759 1.00 94.31 114 LEU A O 1
ATOM 877 N N . ASP A 1 115 ? 1.909 -6.844 3.531 1.00 94.50 115 ASP A N 1
ATOM 878 C CA . ASP A 1 115 ? 2.002 -7.934 4.504 1.00 94.50 115 ASP A CA 1
ATOM 879 C C . ASP A 1 115 ? 1.716 -7.469 5.936 1.00 94.50 115 ASP A C 1
ATOM 881 O O . ASP A 1 115 ? 0.983 -8.134 6.672 1.00 94.50 115 ASP A O 1
ATOM 885 N N . THR A 1 116 ? 2.284 -6.331 6.344 1.00 93.88 116 THR A N 1
ATOM 886 C CA . THR A 1 116 ? 2.024 -5.739 7.667 1.00 93.88 116 THR A CA 1
ATOM 887 C C . THR A 1 116 ? 0.547 -5.393 7.811 1.00 93.88 116 THR A C 1
ATOM 889 O O . THR A 1 116 ? -0.074 -5.641 8.845 1.00 93.88 116 THR A O 1
ATOM 892 N N . GLU A 1 117 ? -0.034 -4.847 6.752 1.00 94.06 117 GLU A N 1
ATOM 893 C CA . GLU A 1 117 ? -1.424 -4.444 6.725 1.00 94.06 117 GLU A CA 1
ATOM 894 C C . GLU A 1 117 ? -2.362 -5.646 6.863 1.00 94.06 117 GLU A C 1
ATOM 896 O O . GLU A 1 117 ? -3.254 -5.639 7.708 1.00 94.06 117 GLU A O 1
ATOM 901 N N . GLU A 1 118 ? -2.109 -6.727 6.125 1.00 94.50 118 GLU A N 1
ATOM 902 C CA . GLU A 1 118 ? -2.904 -7.953 6.205 1.00 94.50 118 GLU A CA 1
ATOM 903 C C . GLU A 1 118 ? -2.771 -8.681 7.545 1.00 94.50 118 GLU A C 1
ATOM 905 O O . GLU A 1 118 ? -3.764 -9.212 8.050 1.00 94.50 118 GLU A O 1
ATOM 910 N N . LYS A 1 119 ? -1.566 -8.712 8.125 1.00 94.00 119 LYS A N 1
ATOM 911 C CA . LYS A 1 119 ? -1.283 -9.450 9.367 1.00 94.00 119 LYS A CA 1
ATOM 912 C C . LYS A 1 119 ? -1.684 -8.693 10.626 1.00 94.00 119 LYS A C 1
ATOM 914 O O . LYS A 1 119 ? -2.034 -9.323 11.620 1.00 94.00 119 LYS A O 1
ATOM 919 N N . VAL A 1 120 ? -1.609 -7.363 10.605 1.00 91.44 120 VAL A N 1
ATOM 920 C CA . VAL A 1 120 ? -1.759 -6.533 11.810 1.00 91.44 120 VAL A CA 1
ATOM 921 C C . VAL A 1 120 ? -2.951 -5.593 11.690 1.00 91.44 120 VAL A C 1
ATOM 923 O O . VAL A 1 120 ? -3.837 -5.602 12.543 1.00 91.44 120 VAL A O 1
ATOM 926 N N . VAL A 1 121 ? -3.017 -4.805 10.620 1.00 93.12 121 VAL A N 1
ATOM 927 C CA . VAL A 1 121 ? -3.962 -3.682 10.514 1.00 93.12 121 VAL A CA 1
ATOM 928 C C . VAL A 1 121 ? -5.375 -4.150 10.179 1.00 93.12 121 VAL A C 1
ATOM 930 O O . VAL A 1 121 ? -6.327 -3.766 10.854 1.00 93.12 121 VAL A O 1
ATOM 933 N N . PHE A 1 122 ? -5.544 -5.020 9.186 1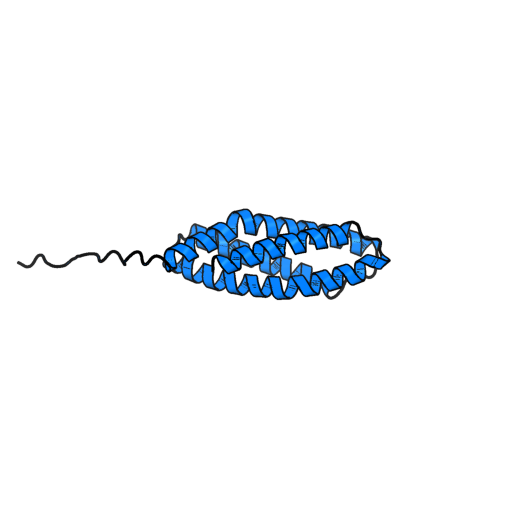.00 93.31 122 PHE A N 1
ATOM 934 C CA . PHE A 1 122 ? -6.852 -5.545 8.794 1.00 93.31 122 PHE A CA 1
ATOM 935 C C . PHE A 1 122 ? -7.561 -6.317 9.918 1.00 93.31 122 PHE A C 1
ATOM 937 O O . PHE A 1 122 ? -8.769 -6.108 10.090 1.00 93.31 122 PHE A O 1
ATOM 944 N N . PRO A 1 123 ? -6.878 -7.149 10.733 1.00 91.94 123 PRO A N 1
ATOM 945 C CA . PRO A 1 123 ? -7.469 -7.718 11.940 1.00 91.94 123 PRO A CA 1
ATOM 946 C C . PRO A 1 123 ? -7.971 -6.659 12.926 1.00 91.94 123 PRO A C 1
ATOM 948 O O . PRO A 1 123 ? -9.079 -6.806 13.445 1.00 91.94 123 PRO A O 1
ATOM 951 N N . LEU A 1 124 ? -7.210 -5.577 13.143 1.00 90.06 124 LEU A N 1
ATOM 952 C CA . LEU A 1 124 ? -7.639 -4.459 13.989 1.00 90.06 124 LEU A CA 1
ATOM 953 C C . LEU A 1 124 ? -8.889 -3.782 13.408 1.00 90.06 124 LEU A C 1
ATOM 955 O O . LEU A 1 124 ? -9.909 -3.705 14.090 1.00 90.06 124 LEU A O 1
ATOM 959 N N . CYS A 1 125 ? -8.877 -3.387 12.131 1.00 89.25 125 CYS A N 1
ATOM 960 C CA . CYS A 1 125 ? -10.043 -2.784 11.473 1.00 89.25 125 CYS A CA 1
ATOM 961 C C . CYS A 1 125 ? -11.285 -3.689 11.553 1.00 89.25 125 CYS A C 1
ATOM 963 O O . CYS A 1 125 ? -12.395 -3.225 11.808 1.00 89.25 125 CYS A O 1
ATOM 965 N N . THR A 1 126 ? -11.106 -4.999 11.377 1.00 89.56 126 THR A N 1
ATOM 966 C CA . THR A 1 126 ? -12.205 -5.972 11.424 1.00 89.56 126 THR A CA 1
ATOM 967 C C . THR A 1 126 ? -12.775 -6.133 12.832 1.00 89.56 126 THR A C 1
ATOM 969 O O . THR A 1 126 ? -13.995 -6.196 12.992 1.00 89.56 126 THR A O 1
ATOM 972 N N . ARG A 1 127 ? -11.915 -6.182 13.859 1.00 88.31 127 ARG A N 1
ATOM 973 C CA . ARG A 1 127 ? -12.317 -6.278 15.272 1.00 88.31 127 ARG A CA 1
ATOM 974 C C . ARG A 1 127 ? -13.247 -5.128 15.650 1.00 88.31 127 ARG A C 1
ATOM 976 O O . ARG A 1 127 ? -14.345 -5.362 16.153 1.00 88.31 127 ARG A O 1
ATOM 983 N N . TYR A 1 128 ? -12.843 -3.909 15.313 1.00 83.06 128 TYR A N 1
ATOM 984 C CA . TYR A 1 128 ? -13.584 -2.698 15.659 1.00 83.06 128 TYR A CA 1
ATOM 985 C C . TYR A 1 128 ? -14.774 -2.419 14.726 1.00 83.06 128 TYR A C 1
ATOM 987 O O . TYR A 1 128 ? -15.744 -1.793 15.141 1.00 83.06 128 TYR A O 1
ATOM 995 N N . SER A 1 129 ? -14.796 -3.003 13.520 1.00 73.88 129 SER A N 1
ATOM 996 C CA . SER A 1 129 ? -16.009 -3.067 12.689 1.00 73.88 129 SER A CA 1
ATOM 997 C C . SER A 1 129 ? -17.108 -3.936 13.297 1.00 73.88 129 SER A C 1
ATOM 999 O O . SER A 1 129 ? -18.285 -3.642 13.093 1.00 73.88 129 SER A O 1
ATOM 1001 N N . LYS A 1 130 ? -16.749 -5.057 13.935 1.00 60.88 130 LYS A N 1
ATOM 100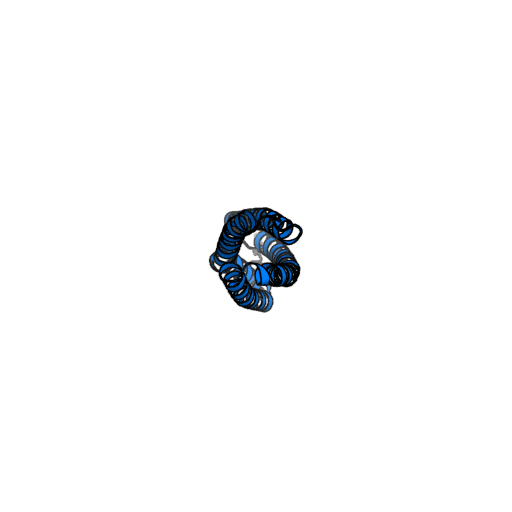2 C CA . LYS A 1 130 ? -17.723 -5.995 14.513 1.00 60.88 130 LYS A CA 1
ATOM 1003 C C . LYS A 1 130 ? -18.314 -5.435 15.804 1.00 60.88 130 LYS A C 1
ATOM 1005 O O . LYS A 1 130 ? -19.527 -5.483 15.965 1.00 60.88 130 LYS A O 1
ATOM 1010 N N . ALA A 1 131 ? -17.478 -4.821 16.644 1.00 57.84 131 ALA A N 1
ATOM 1011 C CA . ALA A 1 131 ? -17.901 -4.174 17.886 1.00 57.84 131 ALA A CA 1
ATOM 1012 C C . ALA A 1 131 ? -18.935 -3.051 17.669 1.00 57.84 131 ALA A C 1
ATOM 1014 O O . ALA A 1 131 ? -19.828 -2.890 18.489 1.00 57.84 131 ALA A O 1
ATOM 1015 N N . ALA A 1 132 ? -18.867 -2.322 16.548 1.00 53.41 132 ALA A N 1
ATOM 1016 C CA . ALA A 1 132 ? -19.852 -1.293 16.203 1.00 53.41 132 ALA A CA 1
ATOM 1017 C C . ALA A 1 132 ? -21.192 -1.853 15.671 1.00 53.41 132 ALA A C 1
ATOM 1019 O O . ALA A 1 132 ? -22.203 -1.158 15.708 1.00 53.41 132 ALA A O 1
ATOM 1020 N N . GLY A 1 133 ? -21.209 -3.089 15.149 1.00 46.25 133 GLY A N 1
ATOM 1021 C CA . GLY A 1 133 ? -22.404 -3.731 14.580 1.00 46.25 133 GLY A CA 1
ATOM 1022 C C . GLY A 1 133 ? -23.189 -4.583 15.580 1.00 46.25 133 GLY A C 1
ATOM 1023 O O . GLY A 1 133 ? -24.408 -4.698 15.483 1.00 46.25 133 GLY A O 1
ATOM 1024 N N . THR A 1 134 ? -22.513 -5.157 16.572 1.00 43.31 134 THR A N 1
ATOM 1025 C CA . THR A 1 134 ? -23.158 -5.709 17.763 1.00 43.31 134 THR A CA 1
ATOM 1026 C C . THR A 1 134 ? -23.263 -4.596 18.784 1.00 43.31 134 THR A C 1
ATOM 1028 O O . THR A 1 134 ? -22.263 -4.272 19.413 1.00 43.31 134 THR A O 1
ATOM 1031 N N . GLY A 1 135 ? -24.450 -4.015 18.958 1.00 44.12 135 GLY A N 1
ATOM 1032 C CA . GLY A 1 135 ? -24.741 -3.146 20.094 1.00 44.12 135 GLY A CA 1
ATOM 1033 C C . GLY A 1 135 ? -24.512 -3.892 21.408 1.00 44.12 135 GLY A C 1
ATOM 1034 O O . GLY A 1 135 ? -25.447 -4.420 22.001 1.00 44.12 135 GLY A O 1
ATOM 1035 N N . ALA A 1 136 ? -23.263 -3.954 21.864 1.00 41.03 136 ALA A N 1
ATOM 1036 C CA . ALA A 1 136 ? -22.949 -4.205 23.250 1.00 41.03 136 ALA A CA 1
ATOM 1037 C C . ALA A 1 136 ? -23.445 -2.961 23.977 1.00 41.03 136 ALA A C 1
ATOM 1039 O O . ALA A 1 136 ? -22.849 -1.887 23.887 1.00 41.03 136 ALA A O 1
ATOM 1040 N N . ALA A 1 137 ? -24.630 -3.107 24.569 1.00 41.72 137 ALA A N 1
ATOM 1041 C CA . ALA A 1 137 ? -25.288 -2.086 25.353 1.00 41.72 137 ALA A CA 1
ATOM 1042 C C . ALA A 1 137 ? -24.257 -1.377 26.244 1.00 41.72 137 ALA A C 1
ATOM 1044 O O . ALA A 1 137 ? -23.425 -2.061 26.853 1.00 41.72 137 ALA A O 1
ATOM 1045 N N . PRO A 1 138 ? -24.297 -0.036 26.351 1.00 40.84 138 PRO A N 1
ATOM 1046 C CA . PRO A 1 138 ? -23.503 0.637 27.359 1.00 40.84 138 PRO A CA 1
ATOM 1047 C C . PRO A 1 138 ? -23.868 -0.014 28.687 1.00 40.84 138 PRO A C 1
ATOM 1049 O O . PRO A 1 138 ? -25.051 -0.111 29.030 1.00 40.84 138 PRO A O 1
ATOM 1052 N N . HIS A 1 139 ? -22.858 -0.521 29.388 1.00 43.62 139 HIS A N 1
ATOM 1053 C CA . HIS A 1 139 ? -22.997 -1.005 30.747 1.00 43.62 139 HIS A CA 1
ATOM 1054 C C . HIS A 1 139 ? -23.550 0.177 31.549 1.00 43.62 139 HIS A C 1
ATOM 1056 O O . HIS A 1 139 ? -22.810 1.072 31.953 1.00 43.62 139 HIS A O 1
ATOM 1062 N N . ARG A 1 140 ? -24.881 0.251 31.684 1.00 43.03 140 ARG A N 1
ATOM 1063 C CA . ARG A 1 140 ? -25.547 1.202 32.564 1.00 43.03 140 ARG A CA 1
ATOM 1064 C C . ARG A 1 140 ? -25.047 0.840 33.949 1.00 43.03 140 ARG A C 1
ATOM 1066 O O . ARG A 1 140 ? -25.505 -0.137 34.537 1.00 43.03 140 ARG A O 1
ATOM 1073 N N . SER A 1 141 ? -24.073 1.596 34.441 1.00 43.50 141 SER A N 1
ATOM 1074 C CA . SER A 1 141 ? -23.777 1.661 35.862 1.00 43.50 141 SER A CA 1
ATOM 1075 C C . SER A 1 141 ? -25.063 2.096 36.546 1.00 43.50 141 SER A C 1
ATOM 1077 O O . SER A 1 141 ? -25.421 3.271 36.566 1.00 43.50 141 SER A O 1
ATOM 1079 N N . ARG A 1 142 ? -25.803 1.100 37.028 1.00 44.66 142 ARG A N 1
ATOM 1080 C CA . ARG A 1 142 ? -26.949 1.240 37.909 1.00 44.66 142 ARG A CA 1
ATOM 1081 C C . ARG A 1 142 ? -26.411 1.725 39.252 1.00 44.66 142 ARG A C 1
ATOM 1083 O O . ARG A 1 142 ? -26.208 0.936 40.161 1.00 44.66 142 ARG A O 1
ATOM 1090 N N . PHE A 1 143 ? -26.137 3.019 39.344 1.00 49.72 143 PHE A N 1
ATOM 1091 C CA . PHE A 1 143 ? -26.108 3.729 40.615 1.00 49.72 143 PHE A CA 1
ATOM 1092 C C . PHE A 1 143 ? -27.410 4.513 40.714 1.00 49.72 143 PHE A C 1
ATOM 1094 O O . PHE A 1 143 ? -27.448 5.730 40.576 1.00 49.72 143 PHE A O 1
ATOM 1101 N N . GLU A 1 144 ? -28.492 3.768 40.914 1.00 45.38 144 GLU A N 1
ATOM 1102 C CA . GLU A 1 144 ? -29.673 4.296 41.574 1.00 45.38 144 GLU A CA 1
ATOM 1103 C C . GLU A 1 144 ? -29.735 3.672 42.966 1.00 45.38 144 GLU A C 1
ATOM 1105 O O . GLU A 1 144 ? -29.787 2.454 43.124 1.00 45.38 144 GLU A O 1
ATOM 1110 N N . GLU A 1 145 ? -29.754 4.581 43.936 1.00 44.19 145 GLU A N 1
ATOM 1111 C CA . GLU A 1 145 ? -30.644 4.526 45.089 1.00 44.19 145 GLU A CA 1
ATOM 1112 C C . GLU A 1 145 ? -30.169 3.755 46.329 1.00 44.19 145 GLU A C 1
ATOM 1114 O O . GLU A 1 145 ? -30.519 2.610 46.596 1.00 44.19 145 GLU A O 1
ATOM 1119 N N . GLY A 1 146 ? -29.454 4.498 47.175 1.00 43.62 146 GLY A N 1
ATOM 1120 C CA . GLY A 1 146 ? -29.486 4.339 48.624 1.00 43.62 146 GLY A CA 1
ATOM 1121 C C . GLY A 1 146 ? -29.857 5.669 49.282 1.00 43.62 146 GLY A C 1
ATOM 1122 O O . GLY A 1 146 ? -28.995 6.345 49.830 1.00 43.62 146 GLY A O 1
ATOM 1123 N N . ARG A 1 147 ? -31.132 6.077 49.189 1.00 56.50 147 ARG A N 1
ATOM 1124 C CA . ARG A 1 147 ? -31.715 7.069 50.109 1.00 56.50 147 ARG A CA 1
ATOM 1125 C C . ARG A 1 147 ? -31.884 6.408 51.479 1.00 56.50 147 ARG A C 1
ATOM 1127 O O . ARG A 1 147 ? -32.681 5.475 51.577 1.00 56.50 147 ARG A O 1
ATOM 1134 N N . ARG A 1 148 ? -31.247 6.960 52.509 1.00 54.00 148 ARG A N 1
ATOM 1135 C CA . ARG A 1 148 ? -31.858 7.511 53.738 1.00 54.00 148 ARG A CA 1
ATOM 1136 C C . ARG A 1 148 ? -30.781 7.811 54.768 1.00 54.00 148 ARG A C 1
ATOM 1138 O O . ARG A 1 148 ? -29.917 6.936 54.974 1.00 54.00 148 ARG A O 1
#

Radius of gyration: 20.61 Å; chains: 1; bounding box: 52×20×77 Å

pLDDT: mean 84.99, std 15.26, range [40.84, 95.69]

Secondary structure (DSSP, 8-state):
-HHHHHHHHHHHHHHHHHHHHHHHS-HHHHHHHHHHHHHHHHHHHHHHHHHHHHHHHHHHHHS-HHHHHHHHHHHHHHHHHHHHHHHHHHS--SSHHHHHHHHHHHHHHHHHHHHHIIIIIHHHHHHHHHHHHTT-------------

Organism: NCBI:txid394095

Sequence (148 aa):
MLGRVDALKEEHGRLRALLGQCESAPALELSPLLAQLREQLRPHLQAKQSLYVQAVEAIQTSGTPTELSLLGIFRTNLSVVSGAVMGFLDAPDPHPERLRERLRTVVGALRSLLDTEEKVVFPLCTRYSKAAGTGAAPHRSRFEEGRR

Foldseek 3Di:
DVVLLVVLLVLVVVLLVLLVCLLPDDLVVNLVSLVVNLVSVVVSLVSVVVLLVVLLVLCVVDNDPVLNVVSVVLVVLSVVLVVVSNVCSVDPDPDSVVSNVVSVVNSVSSVVSSVCCVVRVSVSSVVSVVCVVPCPDPPPPPPDDDDD